Protein AF-A0A1A8IPP1-F1 (afdb_monomer_lite)

Radius of gyration: 21.65 Å; chains: 1; bounding box: 54×34×57 Å

Secondary structure (DSSP, 8-state):
---HHHHHHHHTT-EEEEEEETTTTEEEEEE------GGG-EEEEE-----EEETTEEEEE---SEEEEESS-TTS-B-B-GGGSEEETTTEEE-SS--B-TT--S--TTTS---TT-PPPEEEEEGGG----------

pLDDT: mean 74.46, std 12.96, range [39.78, 92.31]

Sequence (139 aa):
PHLPKTHLAFSLGSAIPLSVSPDARELAFIINLPAVSSDGIYRLKDVVNVGNWVDDTHVMLHAPPVVAFHEDTPHVPSVPDLRVCSLTRGLHFLCPGTPFLRGGATGVCGIDELSGDSKCPMTVTPRSHVVQTTAVVVG

Foldseek 3Di:
DPPDQVVVQVVLVQWAWDDQDVVVRDTDTDRPDDPADLQNDWDKDADDFDWDDDPQKIKTFDFDRMWIARPVGRQQTFDFQLVQWDQGPVPDTHHDPRRGDDVRSQGGVPRDPGDPPDDTDMDMGGNVRCPDDDDDDDD

Organism: Nothobranchius kuhntae (NCBI:txid321403)

Structure (mmCIF, N/CA/C/O backbone):
data_AF-A0A1A8IPP1-F1
#
_entry.id   AF-A0A1A8IPP1-F1
#
loop_
_atom_site.group_PDB
_atom_site.id
_atom_site.type_symbol
_atom_site.label_atom_id
_atom_site.label_alt_id
_atom_site.label_comp_id
_atom_site.label_asym_id
_atom_site.label_entity_id
_atom_site.label_seq_id
_atom_site.pdbx_PDB_ins_code
_atom_site.Cartn_x
_atom_site.Cartn_y
_atom_site.Cartn_z
_atom_site.occupancy
_atom_site.B_iso_or_equiv
_atom_site.auth_seq_id
_atom_site.auth_comp_id
_atom_site.auth_asym_id
_atom_site.auth_atom_id
_atom_site.pdbx_PDB_model_num
ATOM 1 N N . PRO A 1 1 ? -28.484 11.741 10.809 1.00 39.78 1 PRO A N 1
ATOM 2 C CA . PRO A 1 1 ? -27.965 10.425 10.358 1.00 39.78 1 PRO A CA 1
ATOM 3 C C . PRO A 1 1 ? -26.474 10.273 10.731 1.00 39.78 1 PRO A C 1
ATOM 5 O O . PRO A 1 1 ? -25.595 10.695 9.991 1.00 39.78 1 PRO A O 1
ATOM 8 N N . HIS A 1 2 ? -2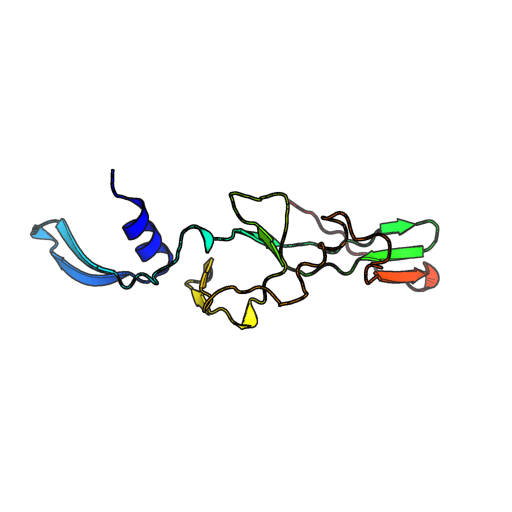6.200 9.753 11.933 1.00 42.00 2 HIS A N 1
ATOM 9 C CA . HIS A 1 2 ? -24.882 9.754 12.595 1.00 42.00 2 HIS A CA 1
ATOM 10 C C . HIS A 1 2 ? -24.154 8.390 12.544 1.00 42.00 2 HIS A C 1
ATOM 12 O O . HIS A 1 2 ? -23.510 7.993 13.510 1.00 42.00 2 HIS A O 1
ATOM 18 N N . LEU A 1 3 ? -24.219 7.668 11.420 1.00 45.00 3 LEU A N 1
ATOM 19 C CA . LEU A 1 3 ? -23.637 6.320 11.296 1.00 45.00 3 LEU A CA 1
ATOM 20 C C . LEU A 1 3 ? -22.121 6.169 10.975 1.00 45.00 3 LEU A C 1
ATOM 22 O O . LEU A 1 3 ? -21.667 5.025 11.015 1.00 45.00 3 LEU A O 1
ATOM 26 N N . PRO A 1 4 ? -21.287 7.195 10.680 1.00 59.59 4 PRO A N 1
ATOM 27 C CA . PRO A 1 4 ? -19.946 6.908 10.151 1.00 59.59 4 PRO A CA 1
ATOM 28 C C . PRO A 1 4 ? -18.959 6.380 11.205 1.00 59.59 4 PRO A C 1
ATOM 30 O O . PRO A 1 4 ? -18.112 5.547 10.896 1.00 59.59 4 PRO A O 1
ATOM 33 N N . LYS A 1 5 ? -19.070 6.813 12.469 1.00 56.25 5 LYS A N 1
ATOM 34 C CA . LYS A 1 5 ? -18.063 6.496 13.499 1.00 56.25 5 LYS A CA 1
ATOM 35 C C . LYS A 1 5 ? -18.172 5.062 14.018 1.00 56.25 5 LYS A C 1
ATOM 37 O O . LYS A 1 5 ? -17.161 4.387 14.161 1.00 56.25 5 LYS A O 1
ATOM 42 N N . THR A 1 6 ? -19.382 4.568 14.259 1.00 56.34 6 THR A N 1
ATOM 43 C CA . THR A 1 6 ? -19.620 3.220 14.803 1.00 56.34 6 THR A CA 1
ATOM 44 C C . THR A 1 6 ? -19.240 2.124 13.809 1.00 56.34 6 THR A C 1
ATOM 46 O O . THR A 1 6 ? -18.616 1.138 14.192 1.00 56.34 6 THR A O 1
ATOM 49 N N . HIS A 1 7 ? -19.559 2.314 12.524 1.00 62.41 7 HIS A N 1
ATOM 50 C CA . HIS A 1 7 ? -19.189 1.369 11.467 1.00 62.41 7 HIS A CA 1
ATOM 51 C C . HIS A 1 7 ? -17.668 1.312 11.263 1.00 62.41 7 HIS A C 1
ATOM 53 O O . HIS A 1 7 ? -17.094 0.229 11.134 1.00 62.41 7 HIS A O 1
ATOM 59 N N . LEU A 1 8 ? -17.002 2.471 11.304 1.00 62.53 8 LEU A N 1
ATOM 60 C CA . LEU A 1 8 ? -15.544 2.558 11.263 1.00 62.53 8 LEU A CA 1
ATOM 61 C C . LEU A 1 8 ? -14.913 1.882 12.489 1.00 62.53 8 LEU A C 1
ATOM 63 O O . LEU A 1 8 ? -14.006 1.074 12.337 1.00 62.53 8 LEU A O 1
ATOM 67 N N . ALA A 1 9 ? -15.438 2.132 13.691 1.00 61.50 9 ALA A N 1
ATOM 68 C CA . ALA A 1 9 ? -14.953 1.523 14.933 1.00 61.50 9 ALA A CA 1
ATOM 69 C C . ALA A 1 9 ? -15.026 0.003 14.909 1.00 61.50 9 ALA A C 1
ATOM 71 O O . ALA A 1 9 ? -14.096 -0.688 15.327 1.00 61.50 9 ALA A O 1
ATOM 72 N N . PHE A 1 10 ? -16.151 -0.509 14.416 1.00 62.75 10 PHE A N 1
ATOM 73 C CA . PHE A 1 10 ? -16.368 -1.931 14.274 1.00 62.75 10 PHE A CA 1
ATOM 74 C C . PHE A 1 10 ? -15.422 -2.530 13.229 1.00 62.75 10 PHE A C 1
ATOM 76 O O . PHE A 1 10 ? -14.775 -3.534 13.513 1.00 62.75 10 PHE A O 1
ATOM 83 N N . SER A 1 11 ? -15.276 -1.893 12.063 1.00 63.59 11 SER A N 1
ATOM 84 C CA . SER A 1 11 ? -14.396 -2.363 10.979 1.00 63.59 11 SER A CA 1
ATOM 85 C C . SER A 1 11 ? -12.916 -2.345 11.378 1.00 63.59 11 SER A C 1
ATOM 87 O O . SER A 1 11 ? -12.188 -3.292 11.093 1.00 63.59 11 SER A O 1
ATOM 89 N N . LEU A 1 12 ? -12.491 -1.334 12.142 1.00 66.38 12 LEU A N 1
ATOM 90 C CA . LEU A 1 12 ? -11.152 -1.232 12.735 1.00 66.38 12 LEU A CA 1
ATOM 91 C C . LEU A 1 12 ? -10.944 -2.171 13.933 1.00 66.38 12 LEU A C 1
ATOM 93 O O . LEU A 1 12 ? -9.868 -2.222 14.510 1.00 66.38 12 LEU A O 1
ATOM 97 N N . GLY A 1 13 ? -11.958 -2.917 14.366 1.00 65.12 13 GLY A N 1
ATOM 98 C CA . GLY A 1 13 ? -11.834 -3.776 15.542 1.00 65.12 13 GLY A CA 1
ATOM 99 C C . GLY A 1 13 ? -11.570 -3.070 16.853 1.00 65.12 13 GLY A C 1
ATOM 100 O O . GLY A 1 13 ? -11.162 -3.698 17.823 1.00 65.12 13 GLY A O 1
ATOM 101 N N . SER A 1 14 ? -11.879 -1.786 16.881 1.00 70.62 14 SER A N 1
ATOM 102 C CA . SER A 1 14 ? -11.815 -0.923 18.044 1.00 70.62 14 SER A CA 1
ATOM 103 C C . SER A 1 14 ? -13.092 -0.979 18.889 1.00 70.62 14 SER A C 1
ATOM 105 O O . SER A 1 14 ? -13.217 -0.231 19.857 1.00 70.62 14 SER A O 1
ATOM 107 N N . ALA A 1 15 ? -14.055 -1.828 18.516 1.00 74.56 15 ALA A N 1
ATOM 108 C CA . ALA A 1 15 ? -15.268 -2.094 19.279 1.00 74.56 15 ALA A CA 1
ATOM 109 C C . ALA A 1 15 ? -15.069 -3.334 20.164 1.00 74.56 15 ALA A C 1
ATOM 111 O O . ALA A 1 15 ? -15.001 -4.458 19.663 1.00 74.56 15 ALA A O 1
ATOM 112 N N . ILE A 1 16 ? -14.985 -3.124 21.477 1.00 75.62 16 ILE A N 1
ATOM 113 C CA . ILE A 1 16 ? -14.873 -4.187 22.481 1.00 75.62 16 ILE A CA 1
ATOM 114 C C . ILE A 1 16 ? -16.272 -4.424 23.068 1.00 75.62 16 ILE A C 1
ATOM 116 O O . ILE A 1 16 ? -16.845 -3.479 23.619 1.00 75.62 16 ILE A O 1
ATOM 120 N N . PRO A 1 17 ? -16.855 -5.632 22.953 1.00 75.12 17 PRO A N 1
ATOM 121 C CA . PRO A 1 17 ? -18.149 -5.921 23.562 1.00 75.12 17 PRO A CA 1
ATOM 122 C C . PRO A 1 17 ? -18.040 -5.851 25.087 1.00 75.12 17 PRO A C 1
ATOM 124 O O . PRO A 1 17 ? -17.128 -6.427 25.675 1.00 75.12 17 PRO A O 1
ATOM 127 N N . LEU A 1 18 ? -18.975 -5.145 25.720 1.00 83.81 18 LEU A N 1
ATOM 128 C CA . LEU A 1 18 ? -19.083 -5.063 27.177 1.00 83.81 18 LEU A CA 1
ATOM 129 C C . LEU A 1 18 ? -20.143 -6.004 27.724 1.00 83.81 18 LEU A C 1
ATOM 131 O O . LEU A 1 18 ? -19.918 -6.689 28.718 1.00 83.81 18 LEU A O 1
ATOM 135 N N . SER A 1 19 ? -21.315 -5.999 27.100 1.00 85.56 19 SER A N 1
ATOM 136 C CA . SER A 1 19 ? -22.448 -6.789 27.551 1.00 85.56 19 SER A CA 1
ATOM 137 C C . SER A 1 19 ? -23.417 -7.060 26.408 1.00 85.56 19 SER A C 1
ATOM 139 O O . SER A 1 19 ? -23.504 -6.314 25.428 1.00 85.56 19 SER A O 1
ATOM 141 N N . VAL A 1 20 ? -24.141 -8.165 26.557 1.00 86.50 20 VAL A N 1
ATOM 142 C CA . VAL A 1 20 ? -25.213 -8.593 25.664 1.00 86.50 20 VAL A CA 1
ATOM 143 C C . VAL A 1 20 ? -26.443 -8.810 26.530 1.00 86.50 20 VAL A C 1
ATOM 145 O O . VAL A 1 20 ? -26.373 -9.567 27.497 1.00 86.50 20 VAL A O 1
ATOM 148 N N . SER A 1 21 ? -27.556 -8.162 26.192 1.00 89.75 21 SER A N 1
ATOM 149 C CA . SER A 1 21 ? -28.858 -8.409 26.814 1.00 89.75 21 SER A CA 1
ATOM 150 C C . SER A 1 21 ? -29.802 -9.009 25.771 1.00 89.75 21 SER A C 1
ATOM 152 O O . SER A 1 21 ? -30.357 -8.269 24.954 1.00 89.75 21 SER A O 1
ATOM 154 N N . PRO A 1 22 ? -29.977 -10.343 25.751 1.00 86.31 22 PRO A N 1
ATOM 155 C CA . PRO A 1 22 ? -30.845 -11.007 24.780 1.00 86.31 22 PRO A CA 1
ATOM 156 C C . PRO A 1 22 ? -32.308 -10.574 24.908 1.00 86.31 22 PRO A C 1
ATOM 158 O O . PRO A 1 22 ? -32.969 -10.344 23.896 1.00 86.31 22 PRO A O 1
ATOM 161 N N . ASP A 1 23 ? -32.785 -10.401 26.143 1.00 92.31 23 ASP A N 1
ATOM 162 C CA . ASP A 1 23 ? -34.179 -10.061 26.437 1.00 92.31 23 ASP A CA 1
ATOM 163 C C . ASP A 1 23 ? -34.528 -8.637 25.984 1.00 92.31 23 ASP A C 1
ATOM 165 O O . ASP A 1 23 ? -35.598 -8.405 25.424 1.00 92.31 23 ASP A O 1
ATOM 169 N N . ALA A 1 24 ? -33.593 -7.694 26.150 1.00 89.06 24 ALA A N 1
ATOM 170 C CA . ALA A 1 24 ? -33.737 -6.323 25.657 1.00 89.06 24 ALA A CA 1
ATOM 171 C C . ALA A 1 24 ? -33.348 -6.169 24.174 1.00 89.06 24 ALA A C 1
ATOM 173 O O . ALA A 1 24 ? -33.637 -5.141 23.567 1.00 89.06 24 ALA A O 1
ATOM 174 N N . ARG A 1 25 ? -32.708 -7.186 23.574 1.00 84.81 25 ARG A N 1
ATOM 175 C CA . ARG A 1 25 ? -32.074 -7.134 22.241 1.00 84.81 25 ARG A CA 1
ATOM 176 C C . ARG A 1 25 ? -31.045 -6.009 22.116 1.00 84.81 25 ARG A C 1
ATOM 178 O O . ARG A 1 25 ? -30.911 -5.383 21.065 1.00 84.81 25 ARG A O 1
ATOM 185 N N . GLU A 1 26 ? -30.302 -5.778 23.191 1.00 86.94 26 GLU A N 1
ATOM 186 C CA . GLU A 1 26 ? -29.309 -4.712 23.280 1.00 86.94 26 GLU A CA 1
ATOM 187 C C . GLU A 1 26 ? -27.888 -5.272 23.343 1.00 86.94 26 GLU A C 1
ATOM 189 O O . GLU A 1 26 ? -27.617 -6.320 23.939 1.00 86.94 26 GLU A O 1
ATOM 194 N N . LEU A 1 27 ? -26.965 -4.534 22.729 1.00 84.25 27 LEU A N 1
ATOM 195 C CA . LEU A 1 27 ? -25.535 -4.805 22.746 1.00 84.25 27 LEU A CA 1
ATOM 196 C C . LEU A 1 27 ? -24.806 -3.530 23.160 1.00 84.25 27 LEU A C 1
ATOM 198 O O . LEU A 1 27 ? -24.973 -2.487 22.527 1.00 84.25 27 LEU A O 1
ATOM 202 N N . ALA A 1 28 ? -23.976 -3.622 24.196 1.00 81.81 28 ALA A N 1
ATOM 203 C CA . ALA A 1 28 ? -23.118 -2.528 24.624 1.00 81.81 28 ALA A CA 1
ATOM 204 C C . ALA A 1 28 ? -21.677 -2.784 24.177 1.00 81.81 28 ALA A C 1
ATOM 206 O O . ALA A 1 28 ? -21.133 -3.873 24.374 1.00 81.81 28 ALA A O 1
ATOM 207 N N . PHE A 1 29 ? -21.037 -1.758 23.620 1.00 79.50 29 PHE A N 1
ATOM 208 C CA . PHE A 1 29 ? -19.640 -1.800 23.192 1.00 79.50 29 PHE A CA 1
ATOM 209 C C . PHE A 1 29 ? -18.888 -0.584 23.733 1.00 79.50 29 PHE A C 1
ATOM 211 O O . PHE A 1 29 ? -19.419 0.528 23.712 1.00 79.50 29 PHE A O 1
ATOM 218 N N . ILE A 1 30 ? -17.630 -0.771 24.139 1.00 77.94 30 ILE A N 1
ATOM 219 C CA . ILE A 1 30 ? -16.671 0.338 24.204 1.00 77.94 30 ILE A CA 1
ATOM 220 C C . ILE A 1 30 ? -16.115 0.538 22.809 1.00 77.94 30 ILE A C 1
ATOM 222 O O . ILE A 1 30 ? -15.607 -0.395 22.188 1.00 77.94 30 ILE A O 1
ATOM 226 N N . ILE A 1 31 ? -16.182 1.777 22.343 1.00 71.44 31 ILE A N 1
ATOM 227 C CA . ILE A 1 31 ? -15.586 2.198 21.086 1.00 71.44 31 ILE A CA 1
ATOM 228 C C . ILE A 1 31 ? -14.294 2.943 21.410 1.00 71.44 31 ILE A C 1
ATOM 230 O O . ILE A 1 31 ? -14.333 4.089 21.849 1.00 71.44 31 ILE A O 1
ATOM 234 N N . ASN A 1 32 ? -13.151 2.301 21.176 1.00 67.88 32 ASN A N 1
ATOM 235 C CA . ASN A 1 32 ? -11.839 2.936 21.275 1.00 67.88 32 ASN A CA 1
ATOM 236 C C . ASN A 1 32 ? -11.342 3.364 19.889 1.00 67.88 32 ASN A C 1
ATOM 238 O O . ASN A 1 32 ? -10.379 2.812 19.357 1.00 67.88 32 ASN A O 1
ATOM 242 N N . LEU A 1 33 ? -12.059 4.293 19.257 1.00 65.81 33 LEU A N 1
ATOM 243 C CA . LEU A 1 33 ? -11.662 4.795 17.946 1.00 65.81 33 LEU A CA 1
ATOM 244 C C . LEU A 1 33 ? -10.354 5.582 18.058 1.00 65.81 33 LEU A C 1
ATOM 246 O O . LEU A 1 33 ? -10.324 6.563 18.807 1.00 65.81 33 LEU A O 1
ATOM 250 N N . PRO A 1 34 ? -9.313 5.246 17.277 1.00 65.19 34 PRO A N 1
ATOM 251 C CA . PRO A 1 34 ? -8.234 6.195 17.065 1.00 65.19 34 PRO A CA 1
ATOM 252 C C . PRO A 1 34 ? -8.833 7.489 16.497 1.00 65.19 34 PRO A C 1
ATOM 254 O O . PRO A 1 34 ? -9.699 7.457 15.617 1.00 65.19 34 PRO A O 1
ATOM 257 N N . ALA A 1 35 ? -8.405 8.635 17.027 1.00 68.06 35 ALA A N 1
ATOM 258 C CA . ALA A 1 35 ? -8.785 9.932 16.487 1.00 68.06 35 ALA A CA 1
ATOM 259 C C . ALA A 1 35 ? -8.070 10.123 15.143 1.00 68.06 35 ALA A C 1
ATOM 261 O O . ALA A 1 35 ? -6.936 10.591 15.093 1.00 68.06 35 ALA A O 1
ATOM 262 N N . VAL A 1 36 ? -8.724 9.701 14.063 1.00 67.44 36 VAL A N 1
ATOM 263 C CA . VAL A 1 36 ? -8.247 9.896 12.693 1.00 67.44 36 VAL A CA 1
ATOM 264 C C . VAL A 1 36 ? -8.911 11.152 12.149 1.00 67.44 36 VAL A C 1
ATOM 266 O O . VAL A 1 36 ? -10.140 11.265 12.151 1.00 67.44 36 VAL A O 1
ATOM 269 N N . SER A 1 37 ? -8.102 12.117 11.731 1.00 69.56 37 SER A N 1
ATOM 270 C CA . SER A 1 37 ? -8.585 13.307 11.045 1.00 69.56 37 SER A CA 1
ATOM 271 C C . SER A 1 37 ? -8.984 12.938 9.608 1.00 69.56 37 SER A C 1
ATOM 273 O O . SER A 1 37 ? -8.427 12.008 9.026 1.00 69.56 37 SER A O 1
ATOM 275 N N . SER A 1 38 ? -10.005 13.587 9.041 1.00 68.31 38 SER A N 1
ATOM 276 C CA . SER A 1 38 ? -10.529 13.212 7.715 1.00 68.31 38 SER A CA 1
ATOM 277 C C . SER A 1 38 ? -9.511 13.421 6.589 1.00 68.31 38 SER A C 1
ATOM 279 O O . SER A 1 38 ? -9.495 12.645 5.646 1.00 68.31 38 SER A O 1
ATOM 281 N N . ASP A 1 39 ? -8.631 14.410 6.741 1.00 71.56 39 ASP A N 1
ATOM 282 C CA . ASP A 1 39 ? -7.444 14.680 5.911 1.00 71.56 39 ASP A CA 1
ATOM 283 C C . ASP A 1 39 ? -6.320 13.631 6.078 1.00 71.56 39 ASP A C 1
ATOM 285 O O . ASP A 1 39 ? -5.327 13.621 5.349 1.00 71.56 39 ASP A O 1
ATOM 289 N N . GLY A 1 40 ? -6.458 12.740 7.063 1.00 75.69 40 GLY A N 1
ATOM 290 C CA . GLY A 1 40 ? -5.545 11.637 7.345 1.00 75.69 40 GLY A CA 1
ATOM 291 C C . GLY A 1 40 ? -5.959 10.306 6.715 1.00 75.69 40 GLY A C 1
ATOM 292 O O . GLY A 1 40 ? -5.314 9.291 6.985 1.00 75.69 40 GLY A O 1
ATOM 293 N N . ILE A 1 41 ? -7.033 10.268 5.916 1.00 80.19 41 ILE A N 1
ATOM 294 C CA . ILE A 1 41 ? -7.554 9.034 5.318 1.00 80.19 41 ILE A CA 1
ATOM 295 C C . ILE A 1 41 ? -7.073 8.917 3.873 1.00 80.19 41 ILE A C 1
ATOM 297 O O . ILE A 1 41 ? -7.440 9.701 3.003 1.00 80.19 41 ILE A O 1
ATOM 301 N N . TYR A 1 42 ? -6.290 7.875 3.609 1.00 84.00 42 TYR A N 1
ATOM 302 C CA . TYR A 1 42 ? -5.767 7.572 2.283 1.00 84.00 42 TYR A CA 1
ATOM 303 C C . TYR A 1 42 ? -6.233 6.195 1.842 1.00 84.00 42 TYR A C 1
ATOM 305 O O . TYR A 1 42 ? -6.334 5.259 2.639 1.00 84.00 42 TYR A O 1
ATOM 313 N N . ARG A 1 43 ? -6.491 6.060 0.546 1.00 86.25 43 ARG A N 1
ATOM 314 C CA . ARG A 1 43 ? -6.772 4.775 -0.083 1.00 86.25 43 ARG A CA 1
ATOM 315 C C . ARG A 1 43 ? -5.477 4.221 -0.658 1.00 86.25 43 ARG A C 1
ATOM 317 O O . ARG A 1 43 ? -4.720 4.952 -1.292 1.00 86.25 43 ARG A O 1
ATOM 324 N N . LEU A 1 44 ? -5.226 2.938 -0.424 1.00 87.75 44 LEU A N 1
ATOM 325 C CA . LEU A 1 44 ? -4.063 2.240 -0.961 1.00 87.75 44 LEU A CA 1
ATOM 326 C C . LEU A 1 44 ? -4.423 1.542 -2.272 1.00 87.75 44 LEU A C 1
ATOM 328 O O . LEU A 1 44 ? -5.540 1.047 -2.434 1.00 87.75 44 LEU A O 1
ATOM 332 N N . LYS A 1 45 ? -3.471 1.509 -3.200 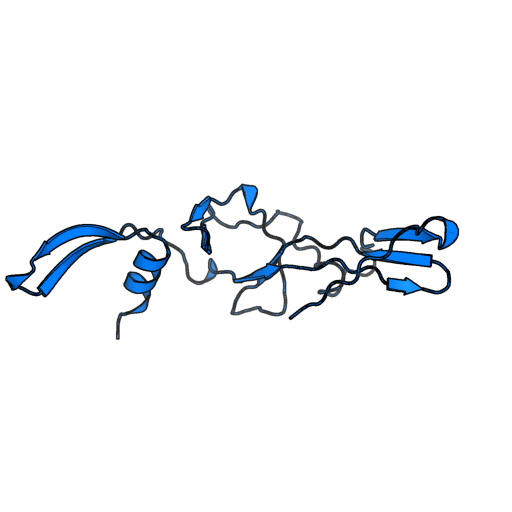1.00 86.56 45 LYS A N 1
ATOM 333 C CA . LYS A 1 45 ? -3.527 0.731 -4.438 1.00 86.56 45 LYS A CA 1
ATOM 334 C C . LYS A 1 45 ? -2.219 -0.017 -4.617 1.00 86.56 45 LYS A C 1
ATOM 336 O O . LYS A 1 45 ? -1.150 0.585 -4.510 1.00 86.56 45 LYS A O 1
ATOM 341 N N . ASP A 1 46 ? -2.332 -1.300 -4.929 1.00 85.25 46 ASP A N 1
ATOM 342 C CA . ASP A 1 46 ? -1.193 -2.108 -5.337 1.00 85.25 46 ASP A CA 1
ATOM 343 C C . ASP A 1 46 ? -0.713 -1.667 -6.722 1.00 85.25 46 ASP A C 1
ATOM 345 O O . ASP A 1 46 ? -1.507 -1.329 -7.606 1.00 85.25 46 ASP A O 1
ATOM 349 N N . VAL A 1 47 ? 0.602 -1.672 -6.903 1.00 81.56 47 VAL A N 1
ATOM 350 C CA . VAL A 1 47 ? 1.260 -1.378 -8.172 1.00 81.56 47 VAL A CA 1
ATOM 351 C C . VAL A 1 47 ? 1.921 -2.648 -8.672 1.00 81.56 47 VAL A C 1
ATOM 353 O O . VAL A 1 47 ? 2.742 -3.264 -7.992 1.00 81.56 47 VAL A O 1
ATOM 356 N N . VAL A 1 48 ? 1.584 -3.024 -9.901 1.00 80.62 48 VAL A N 1
ATOM 357 C CA . VAL A 1 48 ? 2.221 -4.142 -10.589 1.00 80.62 48 VAL A CA 1
ATOM 358 C C . VAL A 1 48 ? 3.332 -3.590 -11.476 1.00 80.62 48 VAL A C 1
ATOM 360 O O . VAL A 1 48 ? 3.067 -2.913 -12.468 1.00 80.62 48 VAL A O 1
ATOM 363 N N . ASN A 1 49 ? 4.582 -3.905 -11.139 1.00 77.44 49 ASN A N 1
ATOM 364 C CA . ASN A 1 49 ? 5.728 -3.600 -11.993 1.00 77.44 49 ASN A CA 1
ATOM 365 C C . ASN A 1 49 ? 5.775 -4.588 -13.162 1.00 77.44 49 ASN A C 1
ATOM 367 O O . ASN A 1 49 ? 6.214 -5.728 -13.003 1.00 77.44 49 ASN A O 1
ATOM 371 N N . VAL A 1 50 ? 5.311 -4.150 -14.333 1.00 77.31 50 VAL A N 1
ATOM 372 C CA . VAL A 1 50 ? 5.366 -4.932 -15.573 1.00 77.31 50 VAL A CA 1
ATOM 373 C C . VAL A 1 50 ? 6.485 -4.386 -16.455 1.00 77.31 50 VAL A C 1
ATOM 375 O O . VAL A 1 50 ? 6.541 -3.189 -16.737 1.00 77.31 50 VAL A O 1
ATOM 378 N N . GLY A 1 51 ? 7.396 -5.265 -16.871 1.00 81.88 51 GLY A N 1
ATOM 379 C CA . GLY A 1 51 ? 8.404 -4.932 -17.871 1.00 81.88 51 GLY A CA 1
ATOM 380 C C . GLY A 1 51 ? 7.838 -5.006 -19.287 1.00 81.88 51 GLY A C 1
ATOM 381 O O . GLY A 1 51 ? 6.950 -5.807 -19.571 1.00 81.88 51 GLY A O 1
ATOM 382 N N . ASN A 1 52 ? 8.363 -4.167 -20.174 1.00 84.56 52 ASN A N 1
ATOM 383 C CA . ASN A 1 52 ? 7.983 -4.110 -21.580 1.00 84.56 52 ASN A CA 1
ATOM 384 C C . ASN A 1 52 ? 9.203 -4.356 -22.468 1.00 84.56 52 ASN A C 1
ATOM 386 O O . ASN A 1 52 ? 10.337 -4.060 -22.094 1.00 84.56 52 ASN A O 1
ATOM 390 N N . TRP A 1 53 ? 8.968 -4.876 -23.669 1.00 84.81 53 TRP A N 1
ATOM 391 C CA . TRP A 1 53 ? 10.007 -5.008 -24.685 1.00 84.81 53 TRP A CA 1
ATOM 392 C C . TRP A 1 53 ? 10.103 -3.732 -25.517 1.00 84.81 53 TRP A C 1
ATOM 394 O O . TRP A 1 53 ? 9.096 -3.237 -26.020 1.00 84.81 53 TRP A O 1
ATOM 404 N N . VAL A 1 54 ? 11.323 -3.226 -25.671 1.00 86.94 54 VAL A N 1
ATOM 405 C CA . VAL A 1 54 ? 11.687 -2.163 -26.608 1.00 86.94 54 VAL A CA 1
ATOM 406 C C . VAL A 1 54 ? 12.816 -2.722 -27.466 1.00 86.94 54 VAL A C 1
ATOM 408 O O . VAL A 1 54 ? 13.907 -2.995 -26.961 1.00 86.94 54 VAL A O 1
ATOM 411 N N . ASP A 1 55 ? 12.528 -2.964 -28.744 1.00 88.38 55 ASP A N 1
ATOM 412 C CA . ASP A 1 55 ? 13.399 -3.717 -29.652 1.00 88.38 55 ASP A CA 1
ATOM 413 C C . ASP A 1 55 ? 13.822 -5.075 -29.036 1.00 88.38 55 ASP A C 1
ATOM 415 O O . ASP A 1 55 ? 12.979 -5.827 -28.545 1.00 88.38 55 ASP A O 1
ATOM 419 N N . ASP A 1 56 ? 15.121 -5.396 -29.019 1.00 88.81 56 ASP A N 1
ATOM 420 C CA . ASP A 1 56 ? 15.673 -6.617 -28.402 1.00 88.81 56 ASP A CA 1
ATOM 421 C C . ASP A 1 56 ? 16.050 -6.439 -26.918 1.00 88.81 56 ASP A C 1
ATOM 423 O O . ASP A 1 56 ? 16.867 -7.184 -26.362 1.00 88.81 56 ASP A O 1
ATOM 427 N N . THR A 1 57 ? 15.459 -5.451 -26.248 1.00 88.38 57 THR A N 1
ATOM 428 C CA . THR A 1 57 ? 15.750 -5.152 -24.848 1.00 88.38 57 THR 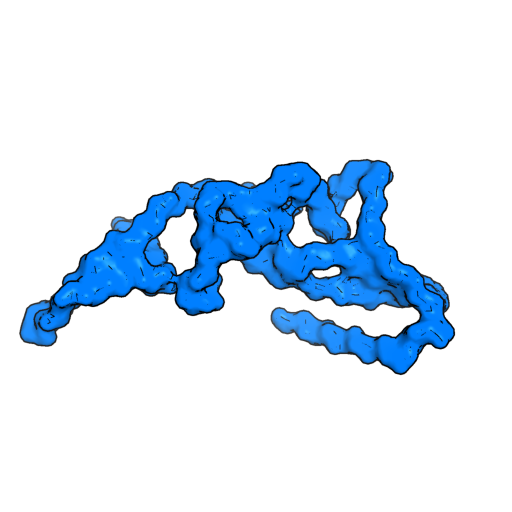A CA 1
ATOM 429 C C . THR A 1 57 ? 14.480 -5.144 -24.011 1.00 88.38 57 THR A C 1
ATOM 431 O O . THR A 1 57 ? 13.511 -4.452 -24.306 1.00 88.38 57 THR A O 1
ATOM 434 N N . HIS A 1 58 ? 14.489 -5.909 -22.926 1.00 87.75 58 HIS A N 1
ATOM 435 C CA . HIS A 1 58 ? 13.432 -5.894 -21.930 1.00 87.75 58 HIS A CA 1
ATOM 436 C C . HIS A 1 58 ? 13.716 -4.799 -20.899 1.00 87.75 58 HIS A C 1
ATOM 438 O O . HIS A 1 58 ? 14.767 -4.798 -20.256 1.00 87.75 58 HIS A O 1
ATOM 444 N N . VAL A 1 59 ? 12.783 -3.867 -20.741 1.00 86.06 59 VAL A N 1
ATOM 445 C CA . VAL A 1 59 ? 12.882 -2.724 -19.832 1.00 86.06 59 VAL A CA 1
ATOM 446 C C . VAL A 1 59 ? 11.834 -2.869 -18.741 1.00 86.06 59 VAL A C 1
ATOM 448 O O . VAL A 1 59 ? 10.643 -2.954 -19.021 1.00 86.06 59 VAL A O 1
ATOM 451 N N . MET A 1 60 ? 12.270 -2.867 -17.486 1.00 84.81 60 MET A N 1
ATOM 452 C CA . MET A 1 60 ? 11.391 -2.936 -16.323 1.00 84.81 60 MET A CA 1
ATOM 453 C C . MET A 1 60 ? 11.593 -1.708 -15.443 1.00 84.81 60 MET A C 1
ATOM 455 O O . MET A 1 60 ? 12.688 -1.478 -14.931 1.00 84.81 60 MET A O 1
ATOM 459 N N . LEU A 1 61 ? 10.530 -0.927 -15.276 1.00 80.69 61 LEU A N 1
ATOM 460 C CA . LEU A 1 61 ? 10.489 0.204 -14.357 1.00 80.69 61 LEU A CA 1
ATOM 461 C C . LEU A 1 61 ? 10.339 -0.308 -12.920 1.00 80.69 61 LEU A C 1
ATOM 463 O O . LEU A 1 61 ? 9.543 -1.212 -12.667 1.00 80.69 61 LEU A O 1
ATOM 467 N N . HIS A 1 62 ? 11.066 0.288 -11.979 1.00 77.81 62 HIS A N 1
ATOM 468 C CA . HIS A 1 62 ? 10.899 0.002 -10.555 1.00 77.81 62 HIS A CA 1
ATOM 469 C C . HIS A 1 62 ? 10.009 1.061 -9.912 1.00 77.81 62 HIS A C 1
ATOM 471 O O . HIS A 1 62 ? 10.499 2.097 -9.460 1.00 77.81 62 HIS A O 1
ATOM 477 N N . ALA A 1 63 ? 8.703 0.807 -9.862 1.00 77.31 63 ALA A N 1
ATOM 478 C CA . ALA A 1 63 ? 7.787 1.580 -9.034 1.00 77.31 63 ALA A CA 1
ATOM 479 C C . ALA A 1 63 ? 7.643 0.944 -7.633 1.00 77.31 63 ALA A C 1
ATOM 481 O O . ALA A 1 63 ? 7.855 -0.265 -7.465 1.00 77.31 63 ALA A O 1
ATOM 482 N N . PRO A 1 64 ? 7.286 1.730 -6.603 1.00 79.62 64 PRO A N 1
ATOM 483 C CA . PRO A 1 64 ? 6.920 1.200 -5.293 1.00 79.62 64 PRO A CA 1
ATOM 484 C C . PRO A 1 64 ? 5.748 0.217 -5.407 1.00 79.62 64 PRO A C 1
ATOM 486 O O . PRO A 1 64 ? 4.861 0.453 -6.220 1.00 79.62 64 PRO A O 1
ATOM 489 N N . PRO A 1 65 ? 5.691 -0.842 -4.582 1.00 82.19 65 PRO A N 1
ATOM 490 C CA . PRO A 1 65 ? 4.659 -1.879 -4.684 1.00 82.19 65 PRO A CA 1
ATOM 491 C C . PRO A 1 65 ? 3.257 -1.396 -4.289 1.00 82.19 65 PRO A C 1
ATOM 493 O O . PRO A 1 65 ? 2.273 -2.039 -4.632 1.00 82.19 65 PRO A O 1
ATOM 496 N N . VAL A 1 66 ? 3.161 -0.286 -3.552 1.00 85.75 66 VAL A N 1
ATOM 497 C CA . VAL A 1 66 ? 1.901 0.305 -3.095 1.00 85.75 66 VAL A CA 1
ATOM 498 C C . VAL A 1 66 ? 2.006 1.821 -3.190 1.00 85.75 66 VAL A C 1
ATOM 500 O O . VAL A 1 66 ? 3.032 2.404 -2.835 1.00 85.75 66 VAL A O 1
ATOM 503 N N . VAL A 1 67 ? 0.919 2.455 -3.617 1.00 86.00 67 VAL A N 1
ATOM 504 C CA . VAL A 1 67 ? 0.739 3.910 -3.589 1.00 86.00 67 VAL A CA 1
ATOM 505 C C . VAL A 1 67 ? -0.509 4.275 -2.798 1.00 86.00 67 VAL A C 1
ATOM 507 O O . VAL A 1 67 ? -1.463 3.502 -2.708 1.00 86.00 67 VAL A O 1
ATOM 510 N N . ALA A 1 68 ? -0.497 5.467 -2.217 1.00 86.75 68 ALA A N 1
ATOM 511 C CA . ALA A 1 68 ? -1.585 6.033 -1.442 1.00 86.75 68 ALA A CA 1
ATOM 512 C C . ALA A 1 68 ? -2.144 7.268 -2.151 1.00 86.75 68 ALA A C 1
ATOM 514 O O . ALA A 1 68 ? -1.380 8.100 -2.631 1.00 86.75 68 ALA A O 1
ATOM 515 N N . PHE A 1 69 ? -3.463 7.416 -2.188 1.00 84.06 69 PHE A N 1
ATOM 516 C CA . PHE A 1 69 ? -4.127 8.593 -2.745 1.00 84.06 69 PHE A CA 1
ATOM 517 C C . PHE A 1 69 ? -5.156 9.133 -1.759 1.00 84.06 69 PHE A C 1
ATOM 519 O O . PHE A 1 69 ? -5.853 8.372 -1.078 1.00 84.06 69 PHE A O 1
ATOM 526 N N . HIS A 1 70 ? -5.224 10.457 -1.677 1.00 81.94 70 HIS A N 1
ATOM 527 C CA . HIS A 1 70 ? -6.241 11.157 -0.906 1.00 81.94 70 HIS A CA 1
ATOM 528 C C . HIS A 1 70 ? -7.504 11.331 -1.757 1.00 81.94 70 HIS A C 1
ATOM 530 O O . HIS A 1 70 ? -7.407 11.457 -2.979 1.00 81.94 70 HIS A O 1
ATOM 536 N N . GLU A 1 71 ? -8.688 11.352 -1.140 1.00 76.44 71 GLU A N 1
ATOM 537 C CA . GLU A 1 71 ? -9.946 11.523 -1.888 1.00 76.44 71 GLU A CA 1
ATOM 538 C C . GLU A 1 71 ? -10.046 12.898 -2.556 1.00 76.44 71 GLU A C 1
ATOM 540 O O . GLU A 1 71 ? -10.522 12.987 -3.685 1.00 76.44 71 GLU A O 1
ATOM 545 N N . ASP A 1 72 ? -9.531 13.941 -1.902 1.00 78.00 72 ASP A N 1
ATOM 546 C CA . ASP A 1 72 ? -9.553 15.307 -2.443 1.00 78.00 72 ASP A CA 1
ATOM 547 C C . ASP A 1 72 ? -8.515 15.532 -3.554 1.00 78.00 72 ASP A C 1
ATOM 549 O O . ASP A 1 72 ? -8.658 16.440 -4.370 1.00 78.00 72 ASP A O 1
ATOM 553 N N . THR A 1 73 ? -7.461 14.710 -3.604 1.00 73.50 73 THR A N 1
ATOM 554 C CA . THR A 1 73 ? -6.375 14.823 -4.593 1.00 73.50 73 THR A CA 1
ATOM 555 C C . THR A 1 73 ? -6.024 13.452 -5.179 1.00 73.50 73 THR A C 1
ATOM 557 O O . THR A 1 73 ? -4.897 12.973 -5.021 1.00 73.50 73 THR A O 1
ATOM 560 N N . PRO A 1 74 ? -6.964 12.795 -5.883 1.00 71.56 74 PRO A N 1
ATOM 561 C CA . PRO A 1 74 ? -6.788 11.419 -6.347 1.00 71.56 74 PRO A CA 1
ATOM 562 C C . PRO A 1 74 ? -5.715 11.284 -7.437 1.00 71.56 74 PRO A C 1
ATOM 564 O O . PRO A 1 74 ? -5.261 10.176 -7.713 1.00 71.56 74 PRO A O 1
ATOM 567 N N . HIS A 1 75 ? -5.324 12.399 -8.059 1.00 71.88 75 HIS A N 1
ATOM 568 C CA . HIS A 1 75 ? -4.344 12.456 -9.143 1.00 71.88 75 HIS A CA 1
ATOM 569 C C . HIS A 1 75 ? -2.894 12.544 -8.670 1.00 71.88 75 HIS A C 1
ATOM 571 O O . HIS A 1 75 ? -2.012 12.416 -9.503 1.00 71.88 75 HIS A O 1
ATOM 577 N N . VAL A 1 76 ? -2.649 12.758 -7.373 1.00 73.88 76 VAL A N 1
ATOM 578 C CA . VAL A 1 76 ? -1.295 12.901 -6.821 1.00 73.88 76 VAL A CA 1
ATOM 579 C C . VAL A 1 76 ? -1.022 11.711 -5.899 1.00 73.88 76 VAL A C 1
ATOM 581 O O . VAL A 1 76 ? -1.321 11.776 -4.700 1.00 73.88 76 VAL A O 1
ATOM 584 N N . PRO A 1 77 ? -0.536 10.576 -6.433 1.00 76.69 77 PRO A N 1
ATOM 585 C CA . PRO A 1 77 ? -0.176 9.434 -5.612 1.00 76.69 77 PRO A CA 1
ATOM 586 C C . PRO A 1 77 ? 1.036 9.764 -4.735 1.00 76.69 77 PRO A C 1
ATOM 588 O O . PRO A 1 77 ? 1.999 10.398 -5.149 1.00 76.69 77 PRO A O 1
ATOM 591 N N . SER A 1 78 ? 1.010 9.283 -3.502 1.00 80.25 78 SER A N 1
ATOM 592 C CA . SER A 1 78 ? 2.126 9.364 -2.561 1.00 80.25 78 SER A CA 1
ATOM 593 C C . SER A 1 78 ? 2.620 7.969 -2.213 1.00 80.25 78 SER A C 1
ATOM 595 O O . SER A 1 78 ? 1.845 7.014 -2.188 1.00 80.25 78 SER A O 1
ATOM 597 N N . VAL A 1 79 ? 3.911 7.838 -1.913 1.00 84.88 79 VAL A N 1
ATOM 598 C CA . VAL A 1 79 ? 4.505 6.561 -1.497 1.00 84.88 79 VAL A CA 1
ATOM 599 C C . VAL A 1 79 ? 4.432 6.445 0.028 1.00 84.88 79 VAL A C 1
ATOM 601 O O . VAL A 1 79 ? 5.119 7.206 0.721 1.00 84.88 79 VAL A O 1
ATOM 604 N N . PRO A 1 80 ? 3.610 5.533 0.583 1.00 86.44 80 PRO A N 1
ATOM 605 C CA . PRO A 1 80 ? 3.511 5.370 2.025 1.00 86.44 80 PRO A CA 1
ATOM 606 C C . PRO A 1 80 ? 4.669 4.528 2.584 1.00 86.44 80 PRO A C 1
ATOM 608 O O . PRO A 1 80 ? 5.069 3.526 1.992 1.00 86.44 80 PRO A O 1
ATOM 611 N N . ASP A 1 81 ? 5.161 4.871 3.776 1.00 86.75 81 ASP A N 1
ATOM 612 C CA . ASP A 1 81 ? 5.985 3.982 4.598 1.00 86.75 81 ASP A CA 1
ATOM 613 C C . ASP A 1 81 ? 5.088 3.170 5.537 1.00 86.75 81 ASP A C 1
ATOM 615 O O . ASP A 1 81 ? 4.854 3.527 6.689 1.00 86.75 81 ASP A O 1
ATOM 619 N N . LEU A 1 82 ? 4.563 2.048 5.049 1.00 88.06 82 LEU A N 1
ATOM 620 C CA . LEU A 1 82 ? 3.657 1.209 5.841 1.00 88.06 82 LEU A CA 1
ATOM 621 C C . LEU A 1 82 ? 4.351 0.499 7.017 1.00 88.06 82 LEU A C 1
ATOM 623 O O . LEU A 1 82 ? 3.663 -0.033 7.885 1.00 88.06 82 LEU A O 1
ATOM 627 N N . ARG A 1 83 ? 5.691 0.510 7.098 1.00 87.75 83 ARG A N 1
ATOM 628 C CA . ARG A 1 83 ? 6.442 -0.115 8.206 1.00 87.75 83 ARG A CA 1
ATOM 629 C C . ARG A 1 83 ? 6.272 0.639 9.519 1.00 87.75 83 ARG A C 1
ATOM 631 O O . ARG A 1 83 ? 6.444 0.046 10.579 1.00 87.75 83 ARG A O 1
ATOM 638 N N . VAL A 1 84 ? 5.944 1.931 9.451 1.00 88.12 84 VAL A N 1
ATOM 639 C CA . VAL A 1 84 ? 5.634 2.732 10.644 1.00 88.12 84 VAL A CA 1
ATOM 640 C C . VAL A 1 84 ? 4.170 2.599 11.072 1.00 88.12 84 VAL A C 1
ATOM 642 O O . VAL A 1 84 ? 3.779 3.157 12.094 1.00 88.12 84 VAL A O 1
ATOM 645 N N . CYS A 1 85 ? 3.357 1.859 10.315 1.00 88.44 85 CYS A N 1
ATOM 646 C CA . CYS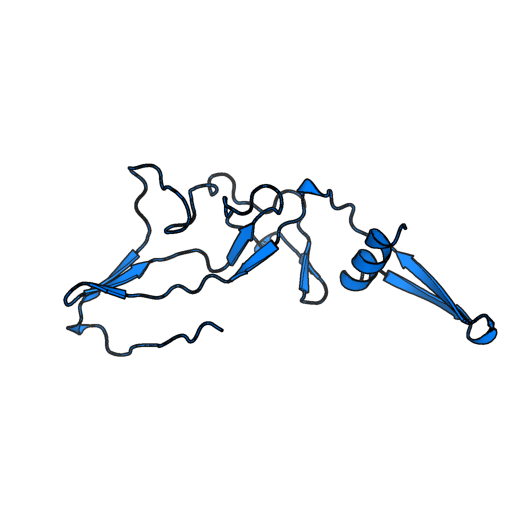 A 1 85 ? 1.934 1.676 10.563 1.00 88.44 85 CYS A CA 1
ATOM 647 C C . CYS A 1 85 ? 1.633 0.298 11.163 1.00 88.44 85 CYS A C 1
ATOM 649 O O . CYS A 1 85 ? 2.331 -0.683 10.923 1.00 88.44 85 CYS A O 1
ATOM 651 N N . SER A 1 86 ? 0.538 0.206 11.913 1.00 88.25 86 SER A N 1
ATOM 652 C CA . SER A 1 86 ? -0.003 -1.052 12.430 1.00 88.25 86 SER A CA 1
ATOM 653 C C . SER A 1 86 ? -1.158 -1.541 11.559 1.00 88.25 86 SER A C 1
ATOM 655 O O . SER A 1 86 ? -2.124 -0.810 11.328 1.00 88.25 86 SER A O 1
ATOM 657 N N . LEU A 1 87 ? -1.077 -2.789 11.089 1.00 86.12 87 LEU A N 1
ATOM 658 C CA . LEU A 1 87 ? -2.154 -3.425 10.334 1.00 86.12 87 LEU A CA 1
ATOM 659 C C . LEU A 1 87 ? -3.265 -3.883 11.282 1.00 86.12 87 LEU A C 1
ATOM 661 O O . LEU A 1 87 ? -3.054 -4.666 12.205 1.00 86.12 87 LEU A O 1
ATOM 665 N N . THR A 1 88 ? -4.470 -3.411 11.016 1.00 79.00 88 THR A N 1
ATOM 666 C CA . THR A 1 88 ? -5.643 -3.590 11.860 1.00 79.00 88 THR A CA 1
ATOM 667 C C . THR A 1 88 ? -6.643 -4.488 11.148 1.00 79.00 88 THR A C 1
ATOM 669 O O . THR A 1 88 ? -7.100 -4.175 10.046 1.00 79.00 88 THR A O 1
ATOM 672 N N . ARG A 1 89 ? -6.951 -5.640 11.765 1.00 72.94 89 ARG A N 1
ATOM 673 C CA . ARG A 1 89 ? -7.842 -6.688 11.220 1.00 72.94 89 ARG A CA 1
ATOM 674 C C . ARG A 1 89 ? -7.511 -7.137 9.786 1.00 72.94 89 ARG A C 1
ATOM 676 O O . ARG A 1 89 ? -8.382 -7.628 9.082 1.00 72.94 89 ARG A O 1
ATOM 683 N N . GLY A 1 90 ? -6.262 -6.967 9.353 1.00 76.56 90 GLY A N 1
ATOM 684 C CA . GLY A 1 90 ? -5.827 -7.321 7.999 1.00 76.56 90 GLY A CA 1
ATOM 685 C C . GLY A 1 90 ? -6.362 -6.413 6.886 1.00 76.56 90 GLY A C 1
ATOM 686 O O . GLY A 1 90 ? -6.143 -6.724 5.724 1.00 76.56 90 GLY A O 1
ATOM 687 N N . LEU A 1 91 ? -7.055 -5.316 7.219 1.00 77.69 91 LEU A N 1
ATOM 688 C CA . LEU A 1 91 ? -7.759 -4.475 6.241 1.00 77.69 91 LEU A CA 1
ATOM 689 C C . LEU A 1 91 ? -7.283 -3.021 6.235 1.00 77.69 91 LEU A C 1
ATOM 691 O O . LEU A 1 91 ? -7.261 -2.387 5.185 1.00 77.69 91 LEU A O 1
ATOM 695 N N . HIS A 1 92 ? -6.913 -2.477 7.396 1.00 81.75 92 HIS A N 1
ATOM 696 C CA . HIS A 1 92 ? -6.608 -1.053 7.537 1.00 81.75 92 HIS A CA 1
ATOM 697 C C . HIS A 1 92 ? -5.234 -0.831 8.155 1.00 81.75 92 HIS A C 1
ATOM 699 O O . HIS A 1 92 ? -4.903 -1.450 9.162 1.00 81.75 92 HIS A O 1
ATOM 705 N N . PHE A 1 93 ? -4.459 0.099 7.604 1.00 86.62 93 PHE A N 1
ATOM 706 C CA . PHE A 1 93 ? -3.234 0.575 8.238 1.00 86.62 93 PHE A CA 1
ATOM 707 C C . PHE A 1 93 ? -3.541 1.790 9.109 1.00 86.62 93 PHE A C 1
ATOM 709 O O . PHE A 1 93 ? -4.121 2.768 8.643 1.00 86.62 93 PHE A O 1
ATOM 716 N N . LEU A 1 94 ? -3.148 1.719 10.379 1.00 86.69 94 LEU A N 1
ATOM 717 C CA . LEU A 1 94 ? -3.199 2.836 11.315 1.00 86.69 94 LEU A CA 1
ATOM 718 C C . LEU A 1 94 ? -1.780 3.333 11.565 1.00 86.69 94 LEU A C 1
ATOM 720 O O . LEU A 1 94 ? -0.934 2.577 12.041 1.00 86.69 94 LEU A O 1
ATOM 724 N N . CYS A 1 95 ? -1.520 4.594 11.245 1.00 85.56 95 CYS A N 1
ATOM 725 C CA . CYS A 1 95 ? -0.183 5.170 11.288 1.00 85.56 95 CYS A CA 1
ATOM 726 C C . CYS A 1 95 ? -0.096 6.291 12.336 1.00 85.56 95 CYS A C 1
ATOM 728 O O . CYS A 1 95 ? -1.037 7.078 12.464 1.00 85.56 95 CYS A O 1
ATOM 730 N N . PRO A 1 96 ? 1.017 6.403 13.082 1.00 82.88 96 PRO A N 1
ATOM 731 C CA . PRO A 1 96 ? 1.266 7.546 13.945 1.00 82.88 96 PRO A CA 1
ATOM 732 C C . PRO A 1 96 ? 1.656 8.760 13.087 1.00 82.88 96 PRO A C 1
ATOM 734 O O . PRO A 1 96 ? 2.791 8.874 12.628 1.00 82.88 96 PRO A O 1
ATOM 737 N N . GLY A 1 97 ? 0.712 9.675 12.866 1.00 81.44 97 GLY A N 1
ATOM 738 C CA . GLY A 1 97 ? 0.929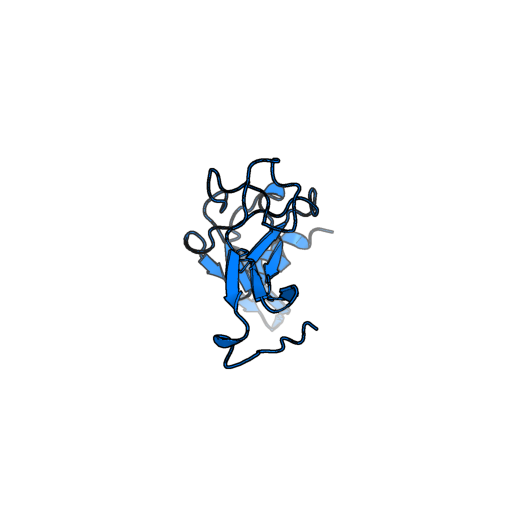 10.863 12.033 1.00 81.44 97 GLY A CA 1
ATOM 739 C C . GLY A 1 97 ? 0.919 10.553 10.533 1.00 81.44 97 GLY A C 1
ATOM 740 O O . GLY A 1 97 ? 0.243 9.627 10.091 1.00 81.44 97 GLY A O 1
ATOM 741 N N . THR A 1 98 ? 1.640 11.351 9.740 1.00 78.50 98 THR A N 1
ATOM 742 C CA . THR A 1 98 ? 1.691 11.225 8.275 1.00 78.50 98 THR A CA 1
ATOM 743 C C . THR A 1 98 ? 2.656 10.115 7.837 1.00 78.50 98 THR A C 1
ATOM 745 O O . THR A 1 98 ? 3.867 10.262 8.011 1.00 78.50 98 THR A O 1
ATOM 748 N N . PRO A 1 99 ? 2.166 9.019 7.222 1.00 80.31 99 PRO A N 1
ATOM 749 C CA . PRO A 1 99 ? 2.977 7.850 6.886 1.00 80.31 99 PRO A CA 1
ATOM 750 C C . PRO A 1 99 ? 3.704 8.000 5.550 1.00 80.31 99 PRO A C 1
ATOM 752 O O . PRO A 1 99 ? 3.779 7.051 4.779 1.00 80.31 99 PRO A O 1
ATOM 755 N N . PHE A 1 100 ? 4.208 9.189 5.232 1.00 81.62 100 PHE A N 1
ATOM 756 C CA . PHE A 1 100 ? 4.861 9.459 3.952 1.00 81.62 100 PHE A CA 1
ATOM 757 C C . PHE A 1 100 ? 6.333 9.759 4.172 1.00 81.62 100 PHE A C 1
ATOM 759 O O . PHE A 1 100 ? 6.709 10.507 5.077 1.00 81.62 100 PHE A O 1
ATOM 766 N N . LEU A 1 101 ? 7.179 9.185 3.322 1.00 66.88 101 LEU A N 1
ATOM 767 C CA . LEU A 1 101 ? 8.611 9.445 3.358 1.00 66.88 101 LEU A CA 1
ATOM 768 C C . LEU A 1 101 ? 8.861 10.936 3.059 1.00 66.88 101 LEU A C 1
ATOM 770 O O . LEU A 1 101 ? 8.513 11.432 1.986 1.00 66.88 101 LEU A O 1
ATOM 774 N N . ARG A 1 102 ? 9.473 11.675 3.999 1.00 49.78 102 ARG A N 1
ATOM 775 C CA . ARG A 1 102 ? 9.932 13.056 3.753 1.00 49.78 102 ARG A CA 1
ATOM 776 C C . ARG A 1 102 ? 10.963 13.042 2.621 1.00 49.78 102 ARG A C 1
ATOM 778 O O . ARG A 1 102 ? 11.978 12.364 2.729 1.00 49.78 102 ARG A O 1
ATOM 785 N N . GLY A 1 103 ? 10.692 13.793 1.553 1.00 50.12 103 GLY A N 1
ATOM 786 C CA . GLY A 1 103 ? 11.502 13.794 0.327 1.00 50.12 103 GLY A CA 1
ATOM 787 C C . GLY A 1 103 ? 11.100 12.735 -0.710 1.00 50.12 103 GLY A C 1
ATOM 788 O O . GLY A 1 103 ? 11.705 12.695 -1.772 1.00 50.12 103 GLY A O 1
ATOM 789 N N . GLY A 1 104 ? 10.077 11.919 -0.424 1.00 45.03 104 GLY A N 1
ATOM 790 C CA . GLY A 1 104 ? 9.514 10.891 -1.312 1.00 45.03 104 GLY A CA 1
ATOM 791 C C . GLY A 1 104 ? 8.193 11.281 -1.984 1.00 45.03 104 GLY A C 1
ATOM 792 O O . GLY A 1 104 ? 7.573 10.441 -2.624 1.00 45.03 104 GLY A O 1
ATOM 793 N N . ALA A 1 105 ? 7.782 12.553 -1.887 1.00 42.59 105 ALA A N 1
ATOM 794 C CA . ALA A 1 105 ? 6.804 13.166 -2.800 1.00 42.59 105 ALA A CA 1
ATOM 795 C C . ALA A 1 105 ? 7.438 13.481 -4.174 1.00 42.59 105 ALA A C 1
ATOM 797 O O . ALA A 1 105 ? 7.048 14.413 -4.871 1.00 42.59 105 ALA A O 1
ATOM 798 N N . THR A 1 106 ? 8.491 12.750 -4.533 1.00 49.22 106 THR A N 1
ATOM 799 C CA . THR A 1 106 ? 8.971 12.641 -5.900 1.00 49.22 106 THR A CA 1
ATOM 800 C C . THR A 1 106 ? 7.972 11.761 -6.619 1.00 49.22 106 THR A C 1
ATOM 802 O O . THR A 1 106 ? 7.780 10.619 -6.197 1.00 49.22 106 THR A O 1
ATOM 805 N N . GLY A 1 107 ? 7.328 12.321 -7.640 1.00 53.69 107 GLY A N 1
ATOM 806 C CA . GLY A 1 107 ? 6.307 11.665 -8.437 1.00 53.69 107 GLY A CA 1
ATOM 807 C C . GLY A 1 107 ? 6.567 10.178 -8.626 1.00 53.69 107 GLY A C 1
ATOM 808 O O . GLY A 1 107 ? 7.695 9.757 -8.908 1.00 53.69 107 GLY A O 1
ATOM 809 N N . VAL A 1 108 ? 5.534 9.366 -8.417 1.00 61.00 108 VAL A N 1
ATOM 810 C CA . VAL A 1 108 ? 5.673 7.933 -8.658 1.00 61.00 108 VAL A CA 1
ATOM 811 C C . VAL A 1 108 ? 6.036 7.768 -10.126 1.00 61.00 108 VAL A C 1
ATOM 813 O O . VAL A 1 108 ? 5.346 8.279 -11.008 1.00 61.00 108 VAL A O 1
ATOM 816 N N . CYS A 1 109 ? 7.152 7.092 -10.384 1.00 63.09 109 CYS A N 1
ATOM 817 C CA . CYS A 1 109 ? 7.638 6.878 -11.734 1.00 63.09 109 CYS A CA 1
ATOM 818 C C . CYS A 1 109 ? 6.538 6.294 -12.627 1.00 63.09 109 CYS A C 1
ATOM 820 O O . CYS A 1 109 ? 6.016 5.219 -12.341 1.00 63.09 109 CYS A O 1
ATOM 822 N N . GLY A 1 110 ? 6.186 7.021 -13.692 1.00 56.62 110 GLY A N 1
ATOM 823 C CA . GLY A 1 110 ? 5.120 6.641 -14.621 1.00 56.62 110 GLY A CA 1
ATOM 824 C C . GLY A 1 110 ? 3.693 7.027 -14.206 1.00 56.62 110 GLY A C 1
ATOM 825 O O . GLY A 1 110 ? 2.770 6.671 -14.934 1.00 56.62 110 GLY A O 1
ATOM 826 N N . ILE A 1 111 ? 3.492 7.734 -13.086 1.00 58.78 111 ILE A N 1
ATOM 827 C CA . ILE A 1 111 ? 2.166 8.202 -12.632 1.00 58.78 111 ILE A CA 1
ATOM 828 C C . ILE A 1 111 ? 2.084 9.735 -12.527 1.00 58.78 111 ILE A C 1
ATOM 830 O O . ILE A 1 111 ? 1.041 10.291 -12.855 1.00 58.78 111 ILE A O 1
ATOM 834 N N . ASP A 1 112 ? 3.176 10.416 -12.163 1.00 53.09 112 ASP A N 1
ATOM 835 C CA . ASP A 1 112 ? 3.249 11.887 -12.099 1.00 53.09 112 ASP A CA 1
ATOM 836 C C . ASP A 1 112 ? 4.224 12.478 -13.133 1.00 53.09 112 ASP A C 1
ATOM 838 O O . ASP A 1 112 ? 5.151 11.803 -13.595 1.00 53.09 112 ASP A O 1
ATOM 842 N N . GLU A 1 113 ? 4.060 13.773 -13.441 1.00 47.84 113 GLU A N 1
ATOM 843 C CA . GLU A 1 113 ? 5.069 14.581 -14.138 1.00 47.84 113 GLU A CA 1
ATOM 844 C C . GLU A 1 113 ? 6.327 14.691 -13.266 1.00 47.84 113 GLU A C 1
ATOM 846 O O . GLU A 1 113 ? 6.486 15.567 -12.416 1.00 47.84 113 GLU A O 1
ATOM 851 N N . LEU A 1 114 ? 7.234 13.743 -13.472 1.00 51.97 114 LEU A N 1
ATOM 852 C CA . LEU A 1 114 ? 8.614 13.808 -13.016 1.00 51.97 114 LEU A CA 1
ATOM 853 C C . LEU A 1 114 ? 9.211 15.160 -13.430 1.00 51.97 114 LEU A C 1
ATOM 855 O O . LEU A 1 114 ? 9.094 15.571 -14.587 1.00 51.97 114 LEU A O 1
ATOM 859 N N . SER A 1 115 ? 9.875 15.856 -12.501 1.00 51.06 115 SER A N 1
ATOM 860 C CA . SER A 1 115 ? 10.686 17.017 -12.877 1.00 51.06 115 SER A CA 1
ATOM 861 C C . SER A 1 115 ? 11.698 16.571 -13.938 1.00 51.06 115 SER A C 1
ATOM 863 O O . SER A 1 115 ? 12.218 15.458 -13.847 1.00 51.06 115 SER A O 1
ATOM 865 N N . GLY A 1 116 ? 11.957 17.402 -14.953 1.00 52.22 116 GLY A N 1
ATOM 866 C CA . GLY A 1 116 ? 12.641 16.990 -16.193 1.00 52.22 116 GLY A CA 1
ATOM 867 C C . GLY A 1 116 ? 14.005 16.294 -16.039 1.00 52.22 116 GLY A C 1
ATOM 868 O O . GLY A 1 116 ? 14.434 15.611 -16.965 1.00 52.22 116 GLY A O 1
ATOM 869 N N . ASP A 1 117 ? 14.652 16.402 -14.874 1.00 54.69 117 ASP A N 1
ATOM 870 C CA . ASP A 1 117 ? 15.937 15.760 -14.558 1.00 54.69 117 ASP A CA 1
ATOM 871 C C . ASP A 1 117 ? 15.824 14.464 -13.728 1.00 54.69 117 ASP A C 1
ATOM 873 O O . ASP A 1 117 ? 16.824 13.778 -13.495 1.00 54.69 117 ASP A O 1
ATOM 877 N N . SER A 1 118 ? 14.628 14.095 -13.261 1.00 58.44 118 SER A N 1
ATOM 878 C CA . SER A 1 118 ? 14.430 12.891 -12.450 1.00 58.44 118 SER A CA 1
ATOM 879 C C . SER A 1 118 ? 14.357 11.636 -13.328 1.00 58.44 118 SER A C 1
ATOM 881 O O . SER A 1 118 ? 13.436 11.429 -14.113 1.00 58.44 118 SER A O 1
ATOM 883 N N . LYS A 1 119 ? 15.380 10.780 -13.214 1.00 65.31 119 LYS A N 1
ATOM 884 C CA . LYS A 1 119 ? 15.450 9.493 -13.918 1.00 65.31 119 LYS A CA 1
ATOM 885 C C . LYS A 1 119 ? 14.844 8.396 -13.060 1.00 65.31 119 LYS A C 1
ATOM 887 O O . LYS A 1 119 ? 15.259 8.195 -11.920 1.00 65.31 119 LYS A O 1
ATOM 892 N N . CYS A 1 120 ? 13.915 7.650 -13.639 1.00 70.94 120 CYS A N 1
ATOM 893 C CA . CYS A 1 120 ? 13.333 6.508 -12.963 1.00 70.94 120 CYS A CA 1
ATOM 894 C C . CYS A 1 120 ? 14.325 5.355 -12.833 1.00 70.94 120 CYS A C 1
ATOM 896 O O . CYS A 1 120 ? 15.019 5.033 -13.805 1.00 70.94 120 CYS A O 1
ATOM 898 N N . PRO A 1 121 ? 14.377 4.693 -11.667 1.00 76.69 121 PRO A N 1
ATOM 899 C CA . PRO A 1 121 ? 15.113 3.451 -11.545 1.00 76.69 121 PRO A CA 1
ATOM 900 C C . PRO A 1 121 ? 14.481 2.416 -12.480 1.00 76.69 121 PRO A C 1
ATOM 902 O O . PRO A 1 121 ? 13.289 2.121 -12.398 1.00 76.69 121 PRO A O 1
ATOM 905 N N . MET A 1 122 ? 15.287 1.865 -13.384 1.00 80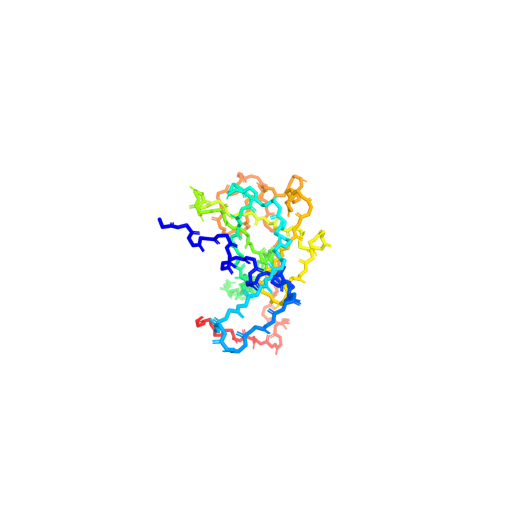.56 122 MET A N 1
ATOM 906 C CA . MET A 1 122 ? 14.865 0.817 -14.309 1.00 80.56 122 MET A CA 1
ATOM 907 C C . MET A 1 122 ? 15.945 -0.249 -14.446 1.00 80.56 122 MET A C 1
ATOM 909 O O . MET A 1 122 ? 17.140 0.040 -14.355 1.00 80.56 122 MET A O 1
ATOM 913 N N . THR A 1 123 ? 15.521 -1.481 -14.700 1.00 86.62 123 THR A N 1
ATOM 914 C CA . THR A 1 123 ? 16.402 -2.559 -15.142 1.00 86.62 123 THR A CA 1
ATOM 915 C C . THR A 1 123 ? 16.231 -2.755 -16.635 1.00 86.62 123 THR A C 1
ATOM 917 O O . THR A 1 123 ? 15.116 -2.840 -17.144 1.00 86.62 123 THR A O 1
ATOM 920 N N . VAL A 1 124 ? 17.362 -2.844 -17.323 1.00 87.38 124 VAL A N 1
ATOM 921 C CA . VAL A 1 124 ? 17.443 -3.054 -18.763 1.00 87.38 124 VAL A CA 1
ATOM 922 C C . VAL A 1 124 ? 18.131 -4.395 -18.981 1.00 87.38 124 VAL A C 1
ATOM 924 O O . VAL A 1 124 ? 19.262 -4.595 -18.538 1.00 87.38 124 VAL A O 1
ATOM 927 N N . THR A 1 125 ? 17.441 -5.337 -19.613 1.00 88.12 125 THR A N 1
ATOM 928 C CA . THR A 1 125 ? 17.914 -6.710 -19.804 1.00 88.12 125 THR A CA 1
ATOM 929 C C . THR A 1 125 ? 17.883 -7.064 -21.290 1.00 88.12 125 THR A C 1
ATOM 931 O O . THR A 1 125 ? 16.806 -7.087 -21.883 1.00 88.12 125 THR A O 1
ATOM 934 N N . PRO A 1 126 ? 19.034 -7.361 -21.918 1.00 89.00 126 PRO A N 1
ATOM 935 C CA . PRO A 1 126 ? 19.066 -7.810 -23.306 1.00 89.00 126 PRO A CA 1
ATOM 936 C C . PRO A 1 126 ? 18.314 -9.128 -23.481 1.00 89.00 126 PRO A C 1
ATOM 938 O O . PRO A 1 126 ? 18.347 -9.982 -22.591 1.00 89.00 126 PRO A O 1
ATOM 941 N N . ARG A 1 127 ? 17.724 -9.345 -24.658 1.00 85.56 127 ARG A N 1
ATOM 942 C CA . ARG A 1 127 ? 16.962 -10.561 -24.973 1.00 85.56 127 ARG A CA 1
ATOM 943 C C . ARG A 1 127 ? 17.709 -11.861 -24.692 1.00 85.56 127 ARG A C 1
ATOM 945 O O . ARG A 1 127 ? 17.107 -12.804 -24.192 1.00 85.56 127 ARG A O 1
ATOM 952 N N . SER A 1 128 ? 19.017 -11.898 -24.947 1.00 87.19 128 SER A N 1
ATOM 953 C CA . SER A 1 128 ? 19.872 -13.065 -24.683 1.00 87.19 128 SER A CA 1
ATOM 954 C C . SER A 1 128 ? 19.902 -13.497 -23.213 1.00 87.19 128 SER A C 1
ATOM 956 O O . SER A 1 128 ? 20.264 -14.632 -22.922 1.00 87.19 128 SER A O 1
ATOM 958 N N . HIS A 1 129 ? 19.546 -12.601 -22.290 1.00 86.62 129 HIS A N 1
ATOM 959 C CA . HIS A 1 129 ? 19.547 -12.843 -20.849 1.00 86.62 129 HIS A CA 1
ATOM 960 C C . HIS A 1 129 ? 18.139 -13.060 -20.273 1.00 86.62 129 HIS A C 1
ATOM 962 O O . HIS A 1 129 ? 18.011 -13.376 -19.091 1.00 86.62 129 HIS A O 1
ATOM 968 N N . VAL A 1 130 ? 17.079 -12.920 -21.079 1.00 81.31 130 VAL A N 1
ATOM 969 C CA . VAL A 1 130 ? 15.704 -13.189 -20.638 1.00 81.31 130 VAL A CA 1
ATOM 970 C C . VAL A 1 130 ? 15.373 -14.657 -20.895 1.00 81.31 130 VAL A C 1
ATOM 972 O O . VAL A 1 130 ? 14.953 -15.043 -21.981 1.00 81.31 130 VAL A O 1
ATOM 975 N N . VAL A 1 131 ? 15.582 -15.483 -19.871 1.00 79.38 131 VAL A N 1
ATOM 976 C CA . VAL A 1 131 ? 15.318 -16.936 -19.903 1.00 79.38 131 VAL A CA 1
ATOM 977 C C . VAL A 1 131 ? 13.877 -17.310 -19.547 1.00 79.38 131 VAL A C 1
ATOM 979 O O . VAL A 1 131 ? 13.440 -18.416 -19.853 1.00 79.38 131 VAL A O 1
ATOM 982 N N . GLN A 1 132 ? 13.124 -16.404 -18.921 1.00 76.12 132 GLN A N 1
ATOM 983 C CA . GLN A 1 132 ? 11.742 -16.634 -18.506 1.00 76.12 132 GLN A CA 1
ATOM 984 C C . GLN A 1 132 ? 10.938 -15.336 -18.602 1.00 76.12 132 GLN A C 1
ATOM 986 O O . GLN A 1 132 ? 11.436 -14.262 -18.269 1.00 76.12 132 GLN A O 1
ATOM 991 N N . THR A 1 133 ? 9.686 -15.436 -19.048 1.00 71.56 133 THR A N 1
ATOM 992 C CA . THR A 1 133 ? 8.738 -14.315 -19.091 1.00 71.56 133 THR A CA 1
ATOM 993 C C . THR A 1 133 ? 7.543 -14.639 -18.207 1.00 71.56 133 THR A C 1
ATOM 995 O O . THR A 1 133 ? 7.013 -15.749 -18.260 1.00 71.56 133 THR A O 1
ATOM 998 N N . THR A 1 134 ? 7.114 -13.666 -17.407 1.00 73.06 134 THR A N 1
ATOM 999 C CA . THR A 1 134 ? 5.935 -13.781 -16.546 1.00 73.06 134 THR A CA 1
ATOM 1000 C C . THR A 1 134 ? 4.837 -12.888 -17.101 1.00 73.06 134 THR A C 1
ATOM 1002 O O . THR A 1 134 ? 5.049 -11.692 -17.280 1.00 73.06 134 THR A O 1
ATOM 1005 N N . ALA A 1 135 ? 3.664 -13.460 -17.363 1.00 71.38 135 ALA A N 1
ATOM 1006 C CA . ALA A 1 135 ? 2.463 -12.695 -17.674 1.00 71.38 135 ALA A CA 1
ATOM 1007 C C . ALA A 1 135 ? 1.668 -12.467 -16.384 1.00 71.38 135 ALA A C 1
ATOM 1009 O O . ALA A 1 135 ? 1.380 -13.421 -15.661 1.00 71.38 135 ALA A O 1
ATOM 1010 N N . VAL A 1 136 ? 1.310 -11.214 -16.102 1.00 67.44 136 VAL A N 1
ATOM 1011 C CA . VAL A 1 136 ? 0.416 -10.863 -14.992 1.00 67.44 136 VAL A CA 1
ATOM 1012 C C . VAL A 1 136 ? -0.943 -10.498 -15.575 1.00 67.44 136 VAL A C 1
ATOM 1014 O O . VAL A 1 136 ? -1.039 -9.591 -16.398 1.00 67.44 136 VAL A O 1
ATOM 1017 N N . VAL A 1 137 ? -1.993 -11.207 -15.158 1.00 69.00 137 VAL A N 1
ATOM 1018 C CA . VAL A 1 137 ? -3.377 -10.834 -15.471 1.00 69.00 137 VAL A CA 1
ATOM 1019 C C . VAL A 1 137 ? -3.853 -9.891 -14.374 1.00 69.00 137 VAL A C 1
ATOM 1021 O O . VAL A 1 137 ? -3.933 -10.289 -13.214 1.00 69.00 137 VAL A O 1
ATOM 1024 N N . VAL A 1 138 ? -4.136 -8.644 -14.741 1.00 59.78 138 VAL A N 1
ATOM 1025 C CA . VAL A 1 138 ? -4.710 -7.641 -13.838 1.00 59.78 138 VAL A CA 1
ATOM 1026 C C . VAL A 1 138 ? -6.225 -7.655 -14.053 1.00 59.78 138 VAL A C 1
ATOM 1028 O O . VAL A 1 138 ? -6.675 -7.443 -15.179 1.00 59.78 138 VAL A O 1
ATOM 1031 N N . GLY A 1 139 ? -6.987 -7.985 -13.007 1.00 42.47 139 GLY A N 1
ATOM 1032 C CA . GLY A 1 139 ? -8.453 -8.070 -13.008 1.00 42.47 139 GLY A CA 1
ATOM 1033 C C . GLY A 1 139 ? -9.092 -7.074 -12.056 1.00 42.47 139 GLY A C 1
ATOM 1034 O O . GLY A 1 139 ? -8.389 -6.634 -11.119 1.00 42.47 139 GLY A O 1
#